Protein AF-A0A258BED7-F1 (afdb_monomer_lite)

pLDDT: mean 81.59, std 16.52, range [43.44, 95.5]

Secondary structure (DSSP, 8-state):
--------------EETTSS-SHHHHHHHHHHHHHHHHHHS---EE----HHHHHHHHHHHHTTGGGT-----GGGG---

Structure (mmCIF, N/CA/C/O backbone):
data_AF-A0A258BED7-F1
#
_entry.id   AF-A0A258BED7-F1
#
loop_
_atom_site.group_PDB
_atom_site.id
_atom_site.type_symbol
_atom_site.label_atom_id
_atom_site.label_alt_id
_atom_site.label_comp_id
_atom_site.label_asym_id
_atom_site.label_entity_id
_atom_site.label_seq_id
_atom_site.pdbx_PDB_ins_code
_atom_site.Cartn_x
_atom_site.Cartn_y
_atom_site.Cartn_z
_atom_site.occupancy
_atom_site.B_iso_or_equiv
_atom_site.auth_seq_id
_atom_site.auth_comp_id
_atom_site.auth_asym_id
_atom_site.auth_atom_id
_atom_site.pdbx_PDB_model_num
ATOM 1 N N . MET A 1 1 ? 6.252 -27.748 -35.845 1.00 47.22 1 MET A N 1
ATOM 2 C CA . MET A 1 1 ? 6.885 -27.464 -34.539 1.00 47.22 1 MET A CA 1
ATOM 3 C C . MET A 1 1 ? 5.991 -26.450 -33.853 1.00 47.22 1 MET A C 1
ATOM 5 O O . MET A 1 1 ? 6.233 -25.257 -33.969 1.00 47.22 1 MET A O 1
ATOM 9 N N . ASP A 1 2 ? 4.915 -26.915 -33.222 1.00 43.44 2 ASP A N 1
ATOM 10 C CA . ASP A 1 2 ? 3.959 -26.028 -32.559 1.00 43.44 2 ASP A CA 1
ATOM 11 C C . ASP A 1 2 ? 4.434 -25.813 -31.124 1.00 43.44 2 ASP A C 1
ATOM 13 O O . ASP A 1 2 ? 4.230 -26.640 -30.236 1.00 43.44 2 ASP A O 1
ATOM 17 N N . GLY A 1 3 ? 5.185 -24.729 -30.927 1.00 44.44 3 GLY A N 1
ATOM 18 C CA . GLY A 1 3 ? 5.622 -24.292 -29.610 1.00 44.44 3 GLY A CA 1
ATOM 19 C C . GLY A 1 3 ? 4.415 -23.810 -28.819 1.00 44.44 3 GLY A C 1
ATOM 20 O O . GLY A 1 3 ? 3.969 -22.680 -29.002 1.00 44.44 3 GLY A O 1
ATOM 21 N N . ALA A 1 4 ? 3.885 -24.665 -27.946 1.00 52.62 4 ALA A N 1
ATOM 22 C CA . ALA A 1 4 ? 2.916 -24.269 -26.938 1.00 52.62 4 ALA A CA 1
ATOM 23 C C . ALA A 1 4 ? 3.538 -23.150 -26.089 1.00 52.62 4 ALA A C 1
ATOM 25 O O . ALA A 1 4 ? 4.402 -23.395 -25.246 1.00 52.62 4 ALA A O 1
ATOM 26 N N . ALA A 1 5 ? 3.132 -21.908 -26.349 1.00 53.09 5 ALA A N 1
ATOM 27 C CA . ALA A 1 5 ? 3.450 -20.782 -25.494 1.00 53.09 5 ALA A CA 1
ATOM 28 C C . ALA A 1 5 ? 2.841 -21.083 -24.123 1.00 53.09 5 ALA A C 1
ATOM 30 O O . ALA A 1 5 ? 1.626 -21.004 -23.947 1.00 53.09 5 ALA A O 1
ATOM 31 N N . ALA A 1 6 ? 3.679 -21.495 -23.172 1.00 53.44 6 ALA A N 1
ATOM 32 C CA . ALA A 1 6 ? 3.265 -21.710 -21.799 1.00 53.44 6 ALA A CA 1
ATOM 33 C C . ALA A 1 6 ? 2.553 -20.441 -21.315 1.00 53.44 6 ALA A C 1
ATOM 35 O O . ALA A 1 6 ? 3.159 -19.367 -21.262 1.00 53.44 6 ALA A O 1
ATOM 36 N N . THR A 1 7 ? 1.259 -20.549 -21.009 1.00 55.34 7 THR A N 1
ATOM 37 C CA . THR A 1 7 ? 0.483 -19.483 -20.375 1.00 55.34 7 THR A CA 1
ATOM 38 C C . THR A 1 7 ? 1.038 -19.321 -18.967 1.00 55.34 7 THR A C 1
ATOM 40 O O . THR A 1 7 ? 0.621 -19.977 -18.019 1.00 55.34 7 THR A O 1
ATOM 43 N N . MET A 1 8 ? 2.113 -18.543 -18.854 1.00 54.00 8 MET A N 1
ATOM 44 C CA . MET A 1 8 ? 2.702 -18.244 -17.566 1.00 54.00 8 MET A CA 1
ATOM 45 C C . MET A 1 8 ? 1.754 -17.298 -16.845 1.00 54.00 8 MET A C 1
ATOM 47 O O . MET A 1 8 ? 1.436 -16.233 -17.389 1.00 54.00 8 MET A O 1
ATOM 51 N N . PRO A 1 9 ? 1.325 -17.649 -15.629 1.00 48.94 9 PRO A N 1
ATOM 52 C CA . PRO A 1 9 ? 0.504 -16.759 -14.847 1.00 48.94 9 PRO A CA 1
ATOM 53 C C . PRO A 1 9 ? 1.256 -15.454 -14.585 1.00 48.94 9 PRO A C 1
ATOM 55 O O . PRO A 1 9 ? 2.356 -15.456 -14.033 1.00 48.94 9 PRO A O 1
ATOM 58 N N . ARG A 1 10 ? 0.688 -14.330 -15.032 1.00 45.97 10 ARG A N 1
ATOM 59 C CA . ARG A 1 10 ? 1.290 -12.997 -14.899 1.00 45.97 10 ARG A CA 1
ATOM 60 C C . ARG A 1 10 ? 0.374 -12.081 -14.102 1.00 45.97 10 ARG A C 1
ATOM 62 O O . ARG A 1 10 ? -0.777 -11.875 -14.468 1.00 45.97 10 ARG A O 1
ATOM 69 N N . ALA A 1 11 ? 0.916 -11.504 -13.037 1.00 51.47 11 ALA A N 1
ATOM 70 C CA . ALA A 1 11 ? 0.346 -10.349 -12.362 1.00 51.47 11 ALA A CA 1
ATOM 71 C C . ALA A 1 11 ? 1.230 -9.142 -12.696 1.00 51.47 11 ALA A C 1
ATOM 73 O O . ALA A 1 11 ? 2.411 -9.122 -12.352 1.00 51.47 11 ALA A O 1
ATOM 74 N N . SER A 1 12 ? 0.681 -8.156 -13.401 1.00 50.28 12 SER A N 1
ATOM 75 C CA . SER A 1 12 ? 1.354 -6.869 -13.575 1.00 50.28 12 SER A CA 1
ATOM 76 C C . SER A 1 12 ? 1.170 -6.064 -12.294 1.00 50.28 12 SER A C 1
ATOM 78 O O . SER A 1 12 ? 0.048 -5.944 -11.808 1.00 50.28 12 SER A O 1
ATOM 80 N N . ALA A 1 13 ? 2.254 -5.522 -11.740 1.00 51.47 13 ALA A N 1
ATOM 81 C CA . ALA A 1 13 ? 2.144 -4.525 -10.685 1.00 51.47 13 ALA A CA 1
ATOM 82 C C . ALA A 1 13 ? 1.361 -3.326 -11.227 1.00 51.47 13 ALA A C 1
ATOM 84 O O . ALA A 1 13 ? 1.772 -2.716 -12.213 1.00 51.47 13 ALA A O 1
ATOM 85 N N . ASP A 1 14 ? 0.236 -2.995 -10.602 1.00 60.06 14 ASP A N 1
ATOM 86 C CA . ASP A 1 14 ? -0.590 -1.880 -11.042 1.00 60.06 14 ASP A CA 1
ATOM 87 C C . ASP A 1 14 ? 0.117 -0.543 -10.768 1.00 60.06 14 ASP A C 1
ATOM 89 O O . ASP A 1 14 ? -0.077 0.408 -11.527 1.00 60.06 14 ASP A O 1
ATOM 93 N N . ARG A 1 15 ? 0.921 -0.437 -9.688 1.00 69.94 15 ARG A N 1
ATOM 94 C CA . ARG A 1 15 ? 1.572 0.823 -9.262 1.00 69.94 15 ARG A CA 1
ATOM 95 C C . ARG A 1 15 ? 2.852 0.621 -8.436 1.00 69.94 15 ARG A C 1
ATOM 97 O O . ARG A 1 15 ? 2.914 -0.273 -7.594 1.00 69.94 15 ARG A O 1
ATOM 104 N N . ILE A 1 16 ? 3.815 1.536 -8.601 1.00 82.81 16 ILE A N 1
ATOM 105 C CA . ILE A 1 16 ? 4.928 1.746 -7.655 1.00 82.81 16 ILE A CA 1
ATOM 106 C C . ILE A 1 16 ? 4.449 2.696 -6.549 1.00 82.81 16 ILE A C 1
ATOM 108 O O . ILE A 1 16 ? 4.028 3.820 -6.847 1.00 82.81 16 ILE A O 1
ATOM 112 N N . ILE A 1 17 ? 4.504 2.254 -5.288 1.00 87.75 17 ILE A N 1
ATOM 113 C CA . ILE A 1 17 ? 3.933 2.982 -4.143 1.00 87.75 17 ILE A CA 1
ATOM 114 C C . ILE A 1 17 ? 4.84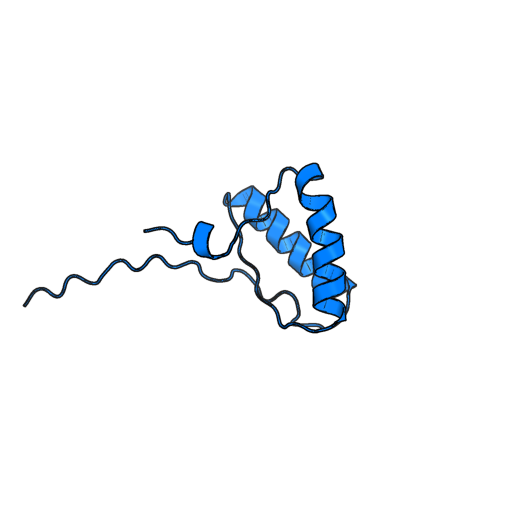7 4.074 -3.583 1.00 87.75 17 ILE A C 1
ATOM 116 O O . ILE A 1 17 ? 4.362 4.975 -2.909 1.00 87.75 17 ILE A O 1
ATOM 120 N N . ASP A 1 18 ? 6.146 4.018 -3.861 1.00 87.38 18 ASP A N 1
ATOM 121 C CA . ASP A 1 18 ? 7.172 4.859 -3.237 1.00 87.38 18 ASP A CA 1
ATOM 122 C C . ASP A 1 18 ? 7.972 5.702 -4.237 1.00 87.38 18 ASP A C 1
ATOM 124 O O . ASP A 1 18 ? 9.098 6.108 -3.964 1.00 87.38 18 ASP A O 1
ATOM 128 N N . GLN A 1 19 ? 7.354 6.055 -5.370 1.00 85.81 19 GLN A N 1
ATOM 129 C CA . GLN A 1 19 ? 7.914 7.029 -6.324 1.00 85.81 19 GLN A CA 1
ATOM 130 C C . GLN A 1 19 ? 8.281 8.366 -5.655 1.00 85.81 19 GLN A C 1
ATOM 132 O O . GLN A 1 19 ? 9.192 9.059 -6.096 1.00 85.81 19 GLN A O 1
ATOM 137 N N . SER A 1 20 ? 7.573 8.726 -4.581 1.00 88.62 20 SER A N 1
ATOM 138 C CA . SER A 1 20 ? 7.924 9.825 -3.688 1.00 88.62 20 SER A CA 1
ATOM 139 C C . SER A 1 20 ? 8.076 9.285 -2.270 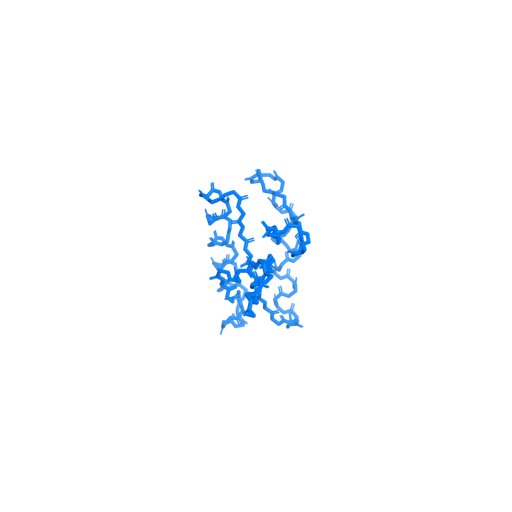1.00 88.62 20 SER A C 1
ATOM 141 O O . SER A 1 20 ? 7.151 8.677 -1.730 1.00 88.62 20 SER A O 1
ATOM 143 N N . LEU A 1 21 ? 9.229 9.544 -1.648 1.00 89.94 21 LEU A N 1
ATOM 144 C CA . LEU A 1 21 ? 9.595 9.045 -0.317 1.00 89.94 21 LEU A CA 1
ATOM 145 C C . LEU A 1 21 ? 8.977 9.867 0.822 1.00 89.94 21 LEU A C 1
ATOM 147 O O . LEU A 1 21 ? 9.627 10.176 1.819 1.00 89.94 21 LEU A O 1
ATOM 151 N N . THR A 1 22 ? 7.703 10.228 0.679 1.00 92.88 22 THR A N 1
ATOM 152 C CA . THR A 1 22 ? 6.923 10.898 1.722 1.00 92.88 22 THR A CA 1
ATOM 153 C C . THR A 1 22 ? 5.771 10.003 2.156 1.00 92.88 22 THR A C 1
ATOM 155 O O . THR A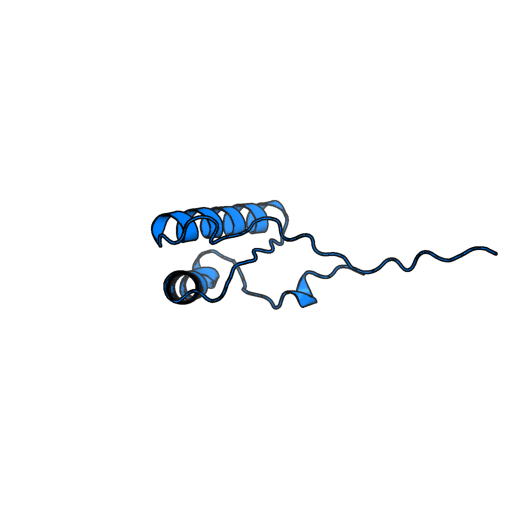 1 22 ? 5.125 9.356 1.330 1.00 92.88 22 THR A O 1
ATOM 158 N N . ALA A 1 23 ? 5.479 9.975 3.459 1.00 90.50 23 ALA A N 1
ATOM 159 C CA . ALA A 1 23 ? 4.409 9.132 3.996 1.00 90.50 23 ALA A CA 1
ATOM 160 C C . ALA A 1 23 ? 3.053 9.430 3.329 1.00 90.50 23 ALA A C 1
ATOM 162 O O . ALA A 1 23 ? 2.328 8.503 2.981 1.00 90.50 23 ALA A O 1
ATOM 163 N N . ALA A 1 24 ? 2.748 10.707 3.074 1.00 93.06 24 ALA A N 1
ATOM 164 C CA . ALA A 1 24 ? 1.508 11.121 2.420 1.00 93.06 24 ALA A CA 1
ATOM 165 C C . ALA A 1 24 ? 1.395 10.608 0.972 1.00 93.06 24 ALA A C 1
ATOM 167 O O . ALA A 1 24 ? 0.339 10.115 0.576 1.00 93.06 24 ALA A O 1
ATOM 168 N N . ALA A 1 25 ? 2.476 10.668 0.185 1.00 93.12 25 ALA A N 1
ATOM 169 C CA . ALA A 1 25 ? 2.460 10.156 -1.184 1.00 93.12 25 ALA A CA 1
ATOM 170 C C . ALA A 1 25 ? 2.297 8.630 -1.217 1.00 93.12 25 ALA A C 1
ATOM 172 O O . ALA A 1 25 ? 1.493 8.116 -1.998 1.00 93.12 25 ALA A O 1
ATOM 173 N N . ILE A 1 26 ? 2.993 7.916 -0.326 1.00 93.75 26 ILE A N 1
ATOM 174 C CA . ILE A 1 26 ? 2.883 6.458 -0.199 1.00 93.75 26 ILE A CA 1
ATOM 175 C C . ILE A 1 26 ? 1.460 6.067 0.215 1.00 93.75 26 ILE A C 1
ATOM 177 O O . ILE A 1 26 ? 0.859 5.184 -0.392 1.00 93.75 26 ILE A O 1
ATOM 181 N N . GLN A 1 27 ? 0.868 6.771 1.185 1.00 94.12 27 GLN A N 1
ATOM 182 C CA . GLN A 1 27 ? -0.529 6.570 1.584 1.00 94.12 27 GLN A CA 1
ATOM 183 C C . GLN A 1 27 ? -1.506 6.785 0.424 1.00 94.12 27 GLN A C 1
ATOM 185 O O . GLN A 1 27 ? -2.431 5.990 0.258 1.00 94.12 27 GLN A O 1
ATOM 190 N N . ALA A 1 28 ? -1.296 7.811 -0.405 1.00 93.56 28 ALA A N 1
ATOM 191 C CA . ALA A 1 28 ? -2.136 8.057 -1.573 1.00 93.56 28 ALA A CA 1
ATOM 192 C C . ALA A 1 28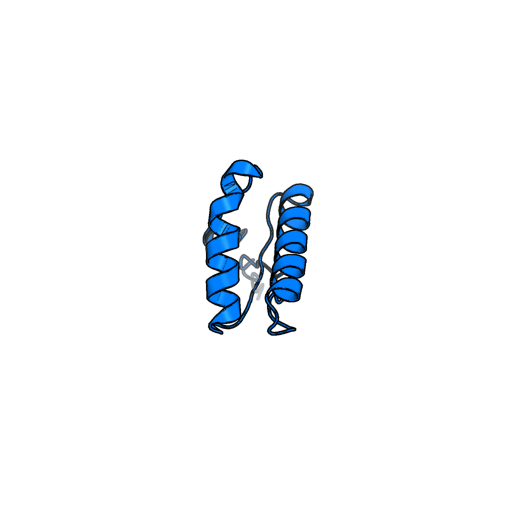 ? -2.040 6.919 -2.606 1.00 93.56 28 ALA A C 1
ATOM 194 O O . ALA A 1 28 ? -3.061 6.490 -3.147 1.00 93.56 28 ALA A O 1
ATOM 195 N N . GLN A 1 29 ? -0.839 6.379 -2.850 1.00 93.25 29 GLN A N 1
ATOM 196 C CA . GLN A 1 29 ? -0.678 5.221 -3.736 1.00 93.25 29 GLN A CA 1
ATOM 197 C C . GLN A 1 29 ? -1.348 3.966 -3.164 1.00 93.25 29 GLN A C 1
ATOM 199 O O . GLN A 1 29 ? -2.047 3.264 -3.896 1.00 93.25 29 GLN A O 1
ATOM 204 N N . LEU A 1 30 ? -1.204 3.719 -1.859 1.00 93.62 30 LEU A N 1
ATOM 205 C CA . LEU A 1 30 ? -1.857 2.607 -1.165 1.00 93.62 30 LEU A CA 1
ATOM 206 C C . LEU A 1 30 ? -3.390 2.718 -1.222 1.00 93.62 30 LEU A C 1
ATOM 208 O O . LEU A 1 30 ? -4.059 1.738 -1.537 1.00 93.62 30 LEU A O 1
ATOM 212 N N . ALA A 1 31 ? -3.960 3.911 -1.033 1.00 92.88 31 ALA A N 1
ATOM 213 C CA . ALA A 1 31 ? -5.397 4.149 -1.219 1.00 92.88 31 ALA A CA 1
ATOM 214 C C . ALA A 1 31 ? -5.850 3.897 -2.673 1.00 92.88 31 ALA A C 1
ATOM 216 O O . ALA A 1 31 ? -6.939 3.373 -2.928 1.00 92.88 31 ALA A O 1
ATOM 217 N N . GLY A 1 32 ? -4.988 4.213 -3.642 1.00 91.62 32 GLY A N 1
ATOM 218 C CA . GLY A 1 32 ? -5.185 3.841 -5.040 1.00 91.62 32 GLY A CA 1
ATOM 219 C C . GLY A 1 32 ? -5.250 2.324 -5.251 1.00 91.62 32 GLY A C 1
ATOM 220 O O . GLY A 1 32 ? -6.108 1.860 -6.001 1.00 91.62 32 GLY A O 1
ATOM 221 N N . LEU A 1 33 ? -4.395 1.550 -4.572 1.00 90.88 33 LEU A N 1
ATOM 222 C CA . LEU A 1 33 ? -4.437 0.081 -4.610 1.00 90.88 33 LEU A CA 1
ATOM 223 C C . LEU A 1 33 ? -5.705 -0.471 -3.964 1.00 90.88 33 LEU A C 1
ATOM 225 O O . LEU A 1 33 ? -6.308 -1.383 -4.517 1.00 90.88 33 LEU A O 1
ATOM 229 N N . GLU A 1 34 ? -6.151 0.099 -2.843 1.00 91.81 34 GLU A N 1
ATOM 230 C CA . GLU A 1 34 ? -7.423 -0.287 -2.218 1.00 91.81 34 GLU A CA 1
ATOM 231 C C . GLU A 1 34 ? -8.598 -0.101 -3.182 1.00 91.81 34 GLU A C 1
ATOM 233 O O . GLU A 1 34 ? -9.456 -0.974 -3.307 1.00 91.81 34 GLU A O 1
ATOM 238 N N . THR A 1 35 ? -8.624 1.029 -3.891 1.00 91.56 35 THR A N 1
ATOM 239 C CA . THR A 1 35 ? -9.665 1.332 -4.882 1.00 91.56 35 THR A CA 1
ATOM 240 C C . THR A 1 35 ? -9.616 0.346 -6.050 1.00 91.56 35 THR A C 1
ATOM 242 O O . THR A 1 35 ? -10.650 -0.186 -6.457 1.00 91.56 35 THR A O 1
ATOM 245 N N . ALA A 1 36 ? -8.417 0.043 -6.559 1.00 89.06 36 ALA A N 1
ATOM 246 C CA . ALA A 1 36 ? -8.230 -0.943 -7.620 1.00 89.06 36 ALA A CA 1
ATOM 247 C C . ALA A 1 36 ? -8.656 -2.352 -7.175 1.00 89.06 36 ALA A C 1
ATOM 249 O O . ALA A 1 36 ? -9.382 -3.020 -7.909 1.00 89.06 36 ALA A O 1
ATOM 250 N N . ALA A 1 37 ? -8.292 -2.768 -5.958 1.00 90.19 37 ALA A N 1
ATOM 251 C CA . ALA A 1 37 ? -8.666 -4.061 -5.395 1.00 90.19 37 ALA A CA 1
ATOM 252 C C . ALA A 1 37 ? -10.185 -4.191 -5.246 1.00 90.19 37 ALA A C 1
ATOM 254 O O . ALA A 1 37 ? -10.750 -5.217 -5.611 1.00 90.19 37 ALA A O 1
ATOM 255 N N . LYS A 1 38 ? -10.868 -3.131 -4.798 1.00 88.25 38 LYS A N 1
ATOM 256 C CA . LYS A 1 38 ? -12.336 -3.110 -4.709 1.00 88.25 38 LYS A CA 1
ATOM 257 C C . LYS A 1 38 ? -13.011 -3.200 -6.076 1.00 88.25 38 LYS A C 1
ATOM 259 O O . LYS A 1 38 ? -14.038 -3.855 -6.201 1.00 88.25 38 LYS A O 1
ATOM 264 N N . SER A 1 39 ? -12.444 -2.559 -7.097 1.00 88.06 39 SER A N 1
ATOM 265 C CA . SER A 1 39 ? -13.018 -2.560 -8.447 1.00 88.06 39 SER A CA 1
ATOM 266 C C . SER A 1 39 ? -12.737 -3.847 -9.229 1.00 88.06 39 SER A C 1
ATOM 268 O O . SER A 1 39 ? -13.585 -4.264 -10.013 1.00 88.06 39 SER A O 1
ATOM 270 N N . ARG A 1 40 ? -11.552 -4.446 -9.068 1.00 85.88 40 ARG A N 1
ATOM 271 C CA . ARG A 1 40 ? -11.060 -5.569 -9.891 1.00 85.88 40 ARG A CA 1
ATOM 272 C C . ARG A 1 40 ? -10.990 -6.899 -9.134 1.00 85.88 40 ARG A C 1
ATOM 274 O O . ARG A 1 40 ? -10.615 -7.909 -9.718 1.00 85.88 40 ARG A O 1
ATOM 281 N N . GLY A 1 41 ? -11.292 -6.897 -7.837 1.00 87.38 41 GLY A N 1
ATOM 282 C CA . GLY A 1 41 ? -11.151 -8.038 -6.926 1.00 87.38 41 GLY A CA 1
ATOM 283 C C . GLY A 1 41 ? -9.729 -8.253 -6.391 1.00 87.38 41 GLY A C 1
ATOM 284 O O . GLY A 1 41 ? -9.557 -8.897 -5.362 1.00 87.38 41 GLY A O 1
ATOM 285 N N . GLN A 1 42 ? -8.709 -7.698 -7.051 1.00 87.75 42 GLN A N 1
ATOM 286 C CA . GLN A 1 42 ? -7.300 -7.810 -6.667 1.00 87.75 42 GLN A CA 1
ATOM 287 C C . GLN A 1 42 ? -6.507 -6.588 -7.148 1.00 87.75 42 GLN A C 1
ATOM 289 O O . GLN A 1 42 ? -6.868 -5.967 -8.148 1.00 87.75 42 GLN A O 1
ATOM 294 N N . ALA A 1 43 ? -5.424 -6.251 -6.449 1.00 90.00 43 ALA A N 1
ATOM 295 C CA . ALA A 1 43 ? -4.455 -5.244 -6.879 1.00 90.00 43 ALA A CA 1
ATOM 296 C C . ALA A 1 43 ? -3.065 -5.588 -6.344 1.00 90.00 43 ALA A C 1
ATOM 298 O O . ALA A 1 43 ? -2.941 -6.128 -5.242 1.00 90.00 43 ALA A O 1
ATOM 299 N N . LEU A 1 44 ? -2.026 -5.245 -7.108 1.00 89.50 44 LEU A N 1
ATOM 300 C CA . LEU A 1 44 ? -0.636 -5.451 -6.708 1.00 89.50 44 LEU A CA 1
ATOM 301 C C . LEU A 1 44 ? 0.143 -4.134 -6.769 1.00 89.50 44 LEU A C 1
ATOM 303 O O . LEU A 1 44 ? 0.196 -3.478 -7.807 1.00 89.50 44 LEU A O 1
ATOM 307 N N . GLY A 1 45 ? 0.776 -3.771 -5.655 1.00 89.50 45 GLY A N 1
ATOM 308 C CA . GLY A 1 45 ? 1.724 -2.663 -5.580 1.00 89.50 45 GLY A CA 1
ATOM 309 C C . GLY A 1 45 ? 3.147 -3.155 -5.361 1.00 89.50 45 GLY A C 1
ATOM 310 O O . GLY A 1 45 ? 3.354 -4.183 -4.718 1.00 89.50 45 GLY A O 1
ATOM 311 N N . THR A 1 46 ? 4.126 -2.405 -5.858 1.00 89.75 46 THR A N 1
ATOM 312 C CA . THR A 1 46 ? 5.550 -2.650 -5.588 1.00 89.75 46 THR A CA 1
ATOM 313 C C . THR A 1 46 ? 6.192 -1.413 -4.981 1.00 89.75 46 THR A C 1
ATOM 315 O O . THR A 1 46 ? 5.714 -0.297 -5.171 1.00 89.75 46 THR A O 1
ATOM 318 N N . GLY A 1 47 ? 7.274 -1.607 -4.238 1.00 89.00 47 GLY A N 1
ATOM 319 C CA . GLY A 1 47 ? 8.089 -0.525 -3.705 1.00 89.00 47 GLY A CA 1
ATOM 320 C C . GLY A 1 47 ? 9.391 -1.064 -3.132 1.00 89.00 47 GLY A C 1
ATOM 321 O O . GLY A 1 47 ? 9.566 -2.275 -2.980 1.00 89.00 47 GLY A O 1
ATOM 322 N N . PHE A 1 48 ? 10.302 -0.160 -2.822 1.00 89.50 48 PHE A N 1
ATOM 323 C CA . PHE A 1 48 ? 11.577 -0.443 -2.190 1.00 89.50 48 PHE A CA 1
ATOM 324 C C . PHE A 1 48 ? 11.461 -0.402 -0.662 1.00 89.50 48 PHE A C 1
ATOM 326 O O . PHE A 1 48 ? 10.594 0.248 -0.072 1.00 89.50 48 PHE A O 1
ATOM 333 N N . ALA A 1 49 ? 12.381 -1.101 0.004 1.00 89.44 49 ALA A N 1
ATOM 334 C CA . ALA A 1 49 ? 12.410 -1.244 1.457 1.00 89.44 49 ALA A CA 1
ATOM 335 C C . ALA A 1 49 ? 13.002 -0.012 2.173 1.00 89.44 49 ALA A C 1
ATOM 337 O O . ALA A 1 49 ? 13.849 -0.139 3.057 1.00 89.44 49 ALA A O 1
ATOM 338 N N . TYR A 1 50 ? 12.565 1.195 1.806 1.00 91.94 50 TYR A N 1
ATOM 339 C CA . TYR A 1 50 ? 12.925 2.401 2.548 1.00 91.94 50 TYR A CA 1
ATOM 340 C C . TYR A 1 50 ? 12.215 2.424 3.911 1.00 91.94 50 TYR A C 1
ATOM 342 O O . TYR A 1 50 ? 11.057 2.003 3.998 1.00 91.94 50 TYR A O 1
ATOM 350 N N . PRO A 1 51 ? 12.839 2.974 4.972 1.00 93.25 51 PRO A N 1
ATOM 351 C CA . PRO A 1 51 ? 12.234 3.006 6.306 1.00 93.25 51 PRO A CA 1
ATOM 352 C C . PRO A 1 51 ? 10.828 3.627 6.330 1.00 93.25 51 PRO A C 1
ATOM 354 O O . PRO A 1 51 ? 9.922 3.094 6.971 1.00 93.25 51 PRO A O 1
ATOM 357 N N . VAL A 1 52 ? 10.616 4.714 5.577 1.00 94.69 52 VAL A N 1
ATOM 358 C CA . VAL A 1 52 ? 9.307 5.378 5.454 1.00 94.69 52 VAL A CA 1
ATOM 359 C C . VAL A 1 52 ? 8.273 4.506 4.736 1.00 94.69 52 VAL A C 1
ATOM 361 O O . VAL A 1 52 ? 7.118 4.457 5.163 1.00 94.69 52 VAL A O 1
ATOM 364 N N . THR A 1 53 ? 8.680 3.775 3.694 1.00 93.31 53 THR A N 1
ATOM 365 C CA . THR A 1 53 ? 7.809 2.868 2.935 1.00 93.31 53 THR A CA 1
ATOM 366 C C . THR A 1 53 ? 7.344 1.719 3.813 1.00 93.31 53 THR A C 1
ATOM 368 O O . THR A 1 53 ? 6.143 1.478 3.917 1.00 93.31 53 THR A O 1
ATOM 371 N N . VAL A 1 54 ? 8.271 1.073 4.525 1.00 94.38 54 VAL A N 1
ATOM 372 C CA . VAL A 1 54 ? 7.959 -0.043 5.427 1.00 94.38 54 VAL A CA 1
ATOM 373 C C . VAL A 1 54 ? 7.059 0.413 6.578 1.00 94.38 54 VAL A C 1
ATOM 375 O O . VAL A 1 54 ? 6.025 -0.204 6.828 1.00 94.38 54 VAL A O 1
ATOM 378 N N . ALA A 1 55 ? 7.386 1.528 7.242 1.00 95.50 55 ALA A N 1
ATOM 379 C CA . ALA A 1 55 ? 6.578 2.047 8.346 1.00 95.50 55 ALA A CA 1
ATOM 380 C C . ALA A 1 55 ? 5.153 2.428 7.905 1.00 95.50 55 ALA A C 1
ATOM 382 O O . ALA A 1 55 ? 4.184 2.172 8.625 1.00 95.50 55 ALA A O 1
ATOM 383 N N . THR A 1 56 ? 5.011 3.019 6.715 1.00 95.12 56 THR A N 1
ATOM 384 C CA . THR A 1 56 ? 3.702 3.371 6.147 1.00 95.12 56 THR A CA 1
ATOM 385 C C . THR A 1 56 ? 2.909 2.125 5.760 1.00 95.12 56 THR A C 1
ATOM 387 O O . THR A 1 56 ? 1.724 2.039 6.082 1.00 95.12 56 THR A O 1
ATOM 390 N N . ALA A 1 57 ? 3.558 1.134 5.141 1.00 93.38 57 ALA A N 1
ATOM 391 C CA . ALA A 1 57 ? 2.932 -0.132 4.777 1.00 93.38 57 ALA A CA 1
ATOM 392 C C . ALA A 1 57 ? 2.425 -0.892 6.013 1.00 93.38 57 ALA A C 1
ATOM 394 O O . ALA A 1 57 ? 1.283 -1.335 6.009 1.00 93.38 57 ALA A O 1
ATOM 395 N N . ILE A 1 58 ? 3.207 -0.974 7.097 1.00 94.62 58 ILE A N 1
ATOM 396 C CA . ILE A 1 58 ? 2.784 -1.624 8.354 1.00 94.62 58 ILE A CA 1
ATOM 397 C C . ILE A 1 58 ? 1.523 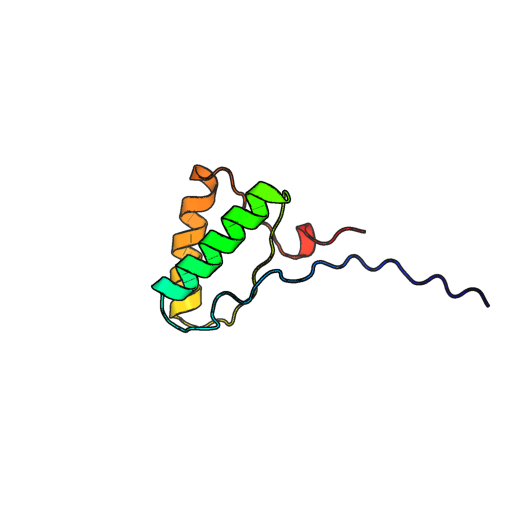-0.966 8.928 1.00 94.62 58 ILE A C 1
ATOM 399 O O . ILE A 1 58 ? 0.585 -1.655 9.320 1.00 94.62 58 ILE A O 1
ATOM 403 N N . LYS A 1 59 ? 1.471 0.370 8.972 1.00 94.38 59 LYS A N 1
ATOM 404 C CA . LYS A 1 59 ? 0.279 1.088 9.457 1.00 94.38 59 LYS A CA 1
ATOM 405 C C . LYS A 1 59 ? -0.932 0.840 8.563 1.00 94.38 59 LYS A C 1
ATOM 407 O O . LYS A 1 59 ? -2.050 0.693 9.044 1.00 94.38 59 LYS A O 1
ATOM 412 N N . TRP A 1 60 ? -0.710 0.801 7.255 1.00 94.50 60 TRP A N 1
ATOM 413 C CA . TRP A 1 60 ? -1.754 0.551 6.275 1.00 94.50 60 TRP A CA 1
ATOM 414 C C . TRP A 1 60 ? -2.340 -0.862 6.390 1.00 94.50 60 TRP A C 1
ATOM 416 O O . TRP A 1 60 ? -3.563 -1.006 6.406 1.00 94.50 60 TRP A O 1
ATOM 426 N N . THR A 1 61 ? -1.501 -1.894 6.549 1.00 93.75 61 THR A N 1
ATOM 427 C CA . THR A 1 61 ? -1.961 -3.292 6.625 1.00 93.75 61 THR A CA 1
ATOM 428 C C . THR A 1 61 ? -2.856 -3.563 7.831 1.00 93.75 61 THR A C 1
ATOM 430 O O . THR A 1 61 ? -3.788 -4.359 7.727 1.00 93.75 61 THR A O 1
ATOM 433 N N . GLN A 1 62 ? -2.646 -2.857 8.945 1.00 94.31 62 GLN A N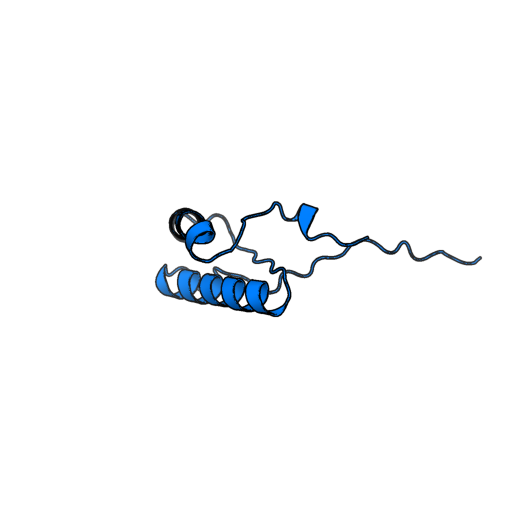 1
ATOM 434 C CA . GLN A 1 62 ? -3.483 -2.953 10.148 1.00 94.31 62 GLN A CA 1
ATOM 435 C C . GLN A 1 62 ? -4.946 -2.544 9.897 1.00 94.31 62 GLN A C 1
ATOM 437 O O . GLN A 1 62 ? -5.850 -3.055 10.556 1.00 94.31 62 GLN A O 1
ATOM 442 N N . GLY A 1 63 ? -5.196 -1.649 8.934 1.00 92.56 63 GLY A N 1
ATOM 443 C CA . GLY A 1 63 ? -6.535 -1.148 8.612 1.00 92.56 63 GLY A CA 1
ATOM 444 C C . GLY A 1 63 ? -7.274 -1.926 7.521 1.00 92.56 63 GLY A C 1
ATOM 445 O O . GLY A 1 63 ? -8.433 -1.620 7.246 1.00 92.56 63 GLY A O 1
ATOM 446 N N . LEU A 1 64 ? -6.644 -2.912 6.873 1.00 92.69 64 LEU A N 1
ATOM 447 C CA . LEU A 1 64 ? -7.219 -3.562 5.687 1.00 92.69 64 LEU A CA 1
ATOM 448 C C . LEU A 1 64 ? -8.494 -4.347 5.989 1.00 92.69 64 LEU A C 1
ATOM 450 O O . LEU A 1 64 ? -9.485 -4.196 5.273 1.00 92.69 64 LEU A O 1
ATOM 454 N N . ASN A 1 65 ? -8.509 -5.100 7.090 1.00 89.50 65 ASN A N 1
ATOM 455 C CA . ASN A 1 65 ? -9.665 -5.912 7.471 1.00 89.50 65 ASN A CA 1
ATOM 456 C C . ASN A 1 65 ? -10.920 -5.054 7.683 1.00 89.50 65 ASN A C 1
ATOM 458 O O . ASN A 1 65 ? -11.999 -5.403 7.213 1.00 89.50 65 ASN A O 1
ATOM 462 N N . GLN A 1 66 ? -10.774 -3.886 8.318 1.00 91.94 66 GLN A N 1
ATOM 463 C CA . GLN A 1 66 ? -11.877 -2.937 8.522 1.00 91.94 66 GLN A CA 1
ATOM 464 C C . GLN A 1 66 ? -12.414 -2.369 7.201 1.00 91.94 66 GLN A C 1
ATOM 466 O O . GLN A 1 66 ? -13.570 -1.965 7.115 1.00 91.94 66 GLN A O 1
ATOM 471 N N . LYS A 1 67 ? -11.584 -2.353 6.155 1.00 89.81 67 LYS A N 1
ATOM 472 C CA . LYS A 1 67 ? -11.937 -1.891 4.809 1.00 89.81 67 LYS A CA 1
ATOM 473 C C . LYS A 1 67 ? -12.463 -3.011 3.904 1.00 89.81 67 LYS A C 1
ATOM 475 O O . LYS A 1 67 ? -12.715 -2.740 2.727 1.00 89.81 67 LYS A O 1
ATOM 480 N N . GLY A 1 68 ? -12.611 -4.232 4.430 1.00 90.75 68 GLY A N 1
ATOM 481 C CA . GLY A 1 68 ? -13.022 -5.416 3.672 1.00 90.75 68 GLY A CA 1
ATOM 482 C C . GLY A 1 68 ? -11.952 -5.924 2.704 1.00 90.75 68 GLY A C 1
ATOM 483 O O . GLY A 1 68 ? -12.284 -6.540 1.697 1.00 90.75 68 GLY A O 1
ATOM 484 N N . LEU A 1 69 ? -10.677 -5.624 2.968 1.00 92.19 69 LEU A N 1
ATOM 485 C CA . LEU A 1 69 ? -9.545 -6.027 2.139 1.00 92.19 69 LEU A CA 1
ATOM 486 C C . LEU A 1 69 ? -8.665 -7.017 2.901 1.00 92.19 69 LEU A C 1
ATOM 488 O O . LEU A 1 69 ? -8.407 -6.838 4.089 1.00 92.19 69 LEU A O 1
ATOM 492 N N . GLN A 1 70 ? -8.166 -8.032 2.200 1.00 91.38 70 GLN A N 1
ATOM 493 C CA . GLN A 1 70 ? -7.217 -8.997 2.745 1.00 91.38 70 GLN A CA 1
ATOM 494 C C . GLN A 1 70 ? -5.857 -8.820 2.072 1.00 91.38 70 GLN A C 1
ATOM 496 O O . GLN A 1 70 ? -5.759 -8.778 0.846 1.00 91.38 70 GLN A O 1
ATOM 501 N N . LEU A 1 71 ? -4.798 -8.740 2.877 1.00 91.25 71 LEU A N 1
ATOM 502 C CA . LEU A 1 71 ? -3.437 -8.793 2.359 1.00 91.25 71 LEU A CA 1
ATOM 503 C C . LEU A 1 71 ? -3.101 -10.236 1.969 1.00 91.25 71 LEU A C 1
ATOM 505 O O . LEU A 1 71 ? -3.218 -11.142 2.794 1.00 91.25 71 LEU A O 1
ATOM 509 N N . ALA A 1 72 ? -2.648 -10.435 0.734 1.00 88.69 72 ALA A N 1
ATOM 510 C CA . ALA A 1 72 ? -2.243 -11.737 0.220 1.00 88.69 72 ALA A CA 1
ATOM 511 C C . ALA A 1 72 ? -0.801 -11.697 -0.318 1.00 88.69 72 ALA A C 1
ATOM 513 O O . ALA A 1 72 ? -0.337 -10.639 -0.754 1.00 88.69 72 ALA A O 1
ATOM 514 N N . PRO A 1 73 ? -0.081 -12.836 -0.326 1.00 84.31 73 PRO A N 1
ATOM 515 C CA . PRO A 1 73 ? 1.201 -12.946 -1.017 1.00 84.31 73 PRO A CA 1
ATOM 516 C C . PRO A 1 73 ? 1.056 -12.666 -2.519 1.00 84.31 73 PRO A C 1
ATOM 518 O O . PRO A 1 73 ? 0.050 -13.037 -3.123 1.00 84.31 73 PRO A O 1
ATOM 521 N N . ALA A 1 74 ? 2.086 -12.101 -3.158 1.00 80.69 74 ALA A N 1
ATOM 522 C CA . ALA A 1 74 ? 2.067 -11.825 -4.602 1.00 80.69 74 ALA A CA 1
ATOM 523 C C . ALA A 1 74 ? 1.800 -13.088 -5.453 1.00 80.69 74 ALA A C 1
ATOM 525 O O . ALA A 1 74 ? 1.137 -13.019 -6.488 1.00 80.69 74 ALA A O 1
ATOM 526 N N . SER A 1 75 ? 2.230 -14.261 -4.978 1.00 76.25 75 SER A N 1
ATOM 527 C CA . SER A 1 75 ? 1.943 -15.553 -5.613 1.00 76.25 75 SER A CA 1
ATOM 528 C C . SER A 1 75 ? 0.447 -15.884 -5.683 1.00 76.25 75 SER A C 1
ATOM 530 O O . SER A 1 75 ? 0.026 -16.556 -6.618 1.00 76.25 75 SER A O 1
ATOM 532 N N . ALA A 1 76 ? -0.381 -15.379 -4.763 1.00 76.00 76 ALA A N 1
ATOM 533 C CA . ALA A 1 76 ? -1.827 -15.614 -4.767 1.00 76.00 76 ALA A CA 1
ATOM 534 C C . ALA A 1 76 ? -2.561 -14.858 -5.892 1.00 76.00 76 ALA A C 1
ATOM 536 O O . ALA A 1 76 ? -3.641 -15.264 -6.307 1.00 76.00 76 ALA A O 1
ATOM 537 N N . ILE A 1 77 ? -1.965 -13.779 -6.411 1.00 69.44 77 ILE A N 1
ATOM 538 C CA . ILE A 1 77 ? -2.516 -12.946 -7.498 1.00 69.44 77 ILE A CA 1
ATOM 539 C C . ILE A 1 77 ? -2.175 -13.548 -8.881 1.00 69.44 77 ILE A C 1
ATOM 541 O O . ILE A 1 77 ? -2.668 -13.117 -9.924 1.00 69.44 77 ILE A O 1
ATOM 545 N N . THR A 1 78 ? -1.331 -14.580 -8.903 1.00 60.50 78 THR A N 1
ATOM 546 C CA . THR A 1 78 ? -0.760 -15.179 -10.111 1.00 60.50 78 THR A CA 1
ATOM 547 C C . THR A 1 78 ? -1.783 -16.149 -10.731 1.00 60.50 78 THR A C 1
ATOM 549 O O . THR A 1 78 ? -2.025 -17.232 -10.205 1.00 60.50 78 THR A O 1
ATOM 552 N N . ARG A 1 79 ? -2.437 -15.750 -11.833 1.00 56.06 79 ARG A N 1
ATOM 553 C CA . ARG A 1 79 ? -3.545 -16.493 -12.475 1.00 56.06 79 ARG A CA 1
ATOM 554 C C . ARG A 1 79 ? -3.037 -17.405 -13.597 1.00 56.06 79 ARG A C 1
ATOM 556 O O . ARG A 1 79 ? -2.500 -16.856 -14.552 1.00 56.06 79 ARG A O 1
ATOM 563 N N . ARG A 1 80 ? -3.152 -18.739 -13.456 1.00 46.19 80 ARG A N 1
ATOM 564 C CA . ARG A 1 80 ? -2.747 -19.743 -14.477 1.00 46.19 80 ARG A CA 1
ATOM 565 C C . ARG A 1 80 ? -3.442 -19.524 -15.814 1.00 46.19 80 ARG A C 1
ATOM 567 O O . ARG A 1 80 ? -4.627 -19.125 -15.782 1.00 46.19 80 ARG A O 1
#

Radius of gyration: 14.99 Å; chains: 1; bounding box: 26×39×45 Å

Sequence (80 aa):
MDGAAATMPRASADRIIDQSLTAAAIQAQLAGLETAAKSRGQALGTGFAYPVTVATAIKWTQGLNQKGLQLAPASAITRR

Foldseek 3Di:
DDPPPPPWFDDDQPEAQPPDLDLVSSVVVVVVQLVVCVVPVHHHYDYDPDVSNVVSVVVSQVCQVVSVHDDDDPVVNGDD